Protein AF-A0A3C0Q7B7-F1 (afdb_monomer)

Mean predicted aligned error: 15.55 Å

Solvent-accessible surface area (backbone atoms only — not comparable to full-atom values): 8380 Å² total; per-residue (Å²): 134,90,82,82,90,81,90,83,85,90,80,89,80,88,81,90,78,89,79,86,76,79,77,78,70,76,78,72,76,78,73,75,72,76,85,68,76,67,56,77,43,79,46,79,49,77,45,80,48,77,42,74,63,77,60,89,85,53,87,42,72,66,55,45,52,52,52,50,52,51,51,53,53,54,53,60,62,53,47,43,60,54,42,40,74,72,55,22,70,40,66,41,84,75,47,75,49,77,49,77,46,76,53,82,69,62,96,88,46,88,42,35,39,37,37,42,31,44,38,32,29,46,25,24,55,50,87,81,125

Foldseek 3Di:
DDDDDDDDDDDDDDDDDDDDPPPPDPPPPPPPPPPDPQDWDKDKDKDKDKDWPDDPPDPDPVVVVVVLVVVLVVVLVVVQVVCVVPWFVGKDWDDKDKDWDWDDDDPPDTIIIIIMMMIMMITG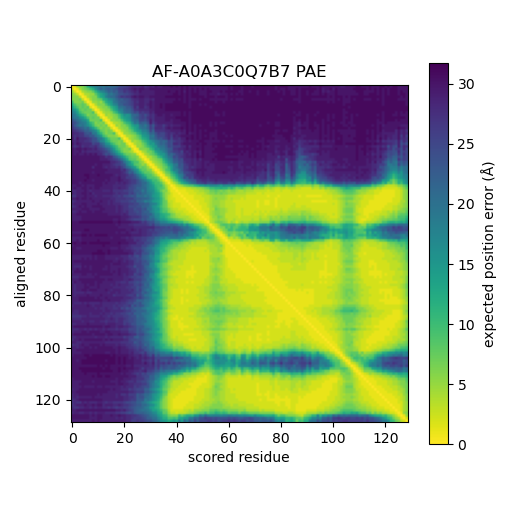TDPPD

Structure (mmCIF, N/CA/C/O backbone):
data_AF-A0A3C0Q7B7-F1
#
_entry.id   AF-A0A3C0Q7B7-F1
#
loop_
_atom_site.group_PDB
_atom_site.id
_atom_site.type_symbol
_atom_site.label_atom_id
_atom_site.label_alt_id
_atom_site.label_comp_id
_atom_site.label_asym_id
_atom_site.label_entity_id
_atom_site.label_seq_id
_atom_site.pdbx_PDB_ins_code
_atom_site.Cartn_x
_atom_site.Cartn_y
_atom_site.Cartn_z
_atom_site.occupancy
_atom_site.B_iso_or_equiv
_atom_site.auth_seq_id
_atom_site.auth_comp_id
_atom_site.auth_asym_id
_atom_site.auth_atom_id
_atom_site.pdbx_PDB_model_num
ATOM 1 N N . MET A 1 1 ? 31.110 43.347 62.298 1.00 42.03 1 MET A N 1
ATOM 2 C CA . MET A 1 1 ? 31.853 42.912 63.505 1.00 42.03 1 MET A CA 1
ATOM 3 C C . MET A 1 1 ? 30.846 42.572 64.595 1.00 42.03 1 MET A C 1
ATOM 5 O O . MET A 1 1 ? 29.918 43.351 64.747 1.00 42.03 1 MET A O 1
ATOM 9 N N . TYR A 1 2 ? 31.079 41.478 65.340 1.00 38.91 2 TYR A N 1
ATOM 10 C CA . TYR A 1 2 ? 30.328 41.009 66.527 1.00 38.91 2 TYR A CA 1
ATOM 11 C C . TYR A 1 2 ? 28.908 40.454 66.241 1.00 38.91 2 TYR A C 1
ATOM 13 O O . TYR A 1 2 ? 28.188 41.011 65.434 1.00 38.91 2 TYR A O 1
ATOM 21 N N . ARG A 1 3 ? 28.421 39.347 66.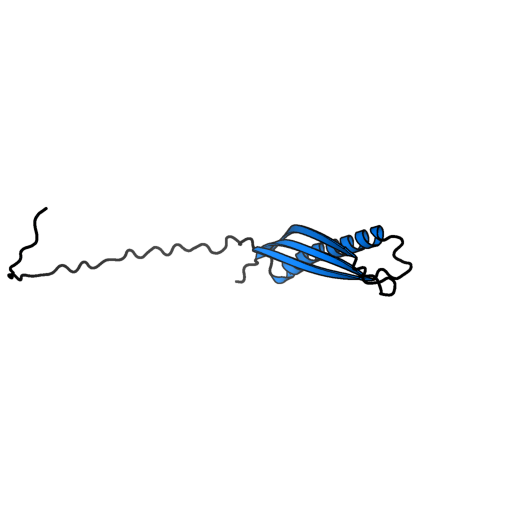823 1.00 41.44 3 ARG A N 1
ATOM 22 C CA . ARG A 1 3 ? 28.853 38.553 67.986 1.00 41.44 3 ARG A CA 1
ATOM 23 C C . ARG A 1 3 ? 28.360 37.105 67.876 1.00 41.44 3 ARG A C 1
ATOM 25 O O . ARG A 1 3 ? 27.294 36.836 67.338 1.00 41.44 3 ARG A O 1
ATOM 32 N N . LYS A 1 4 ? 29.177 36.206 68.425 1.00 37.59 4 LYS A N 1
ATOM 33 C CA . LYS A 1 4 ? 28.918 34.783 68.656 1.00 37.59 4 LYS A CA 1
ATOM 34 C C . LYS A 1 4 ? 27.917 34.569 69.804 1.00 37.59 4 LYS A C 1
ATOM 36 O O . LYS A 1 4 ? 27.960 35.321 70.769 1.00 37.59 4 LYS A O 1
ATOM 41 N N . ALA A 1 5 ? 27.121 33.508 69.639 1.00 50.75 5 ALA A N 1
ATOM 42 C CA . ALA A 1 5 ? 26.770 32.417 70.566 1.00 50.75 5 ALA A CA 1
ATOM 43 C C . ALA A 1 5 ? 26.573 32.675 72.069 1.00 50.75 5 ALA A C 1
ATOM 45 O O . ALA A 1 5 ? 27.474 33.209 72.700 1.00 50.75 5 ALA A O 1
ATOM 46 N N . THR A 1 6 ? 25.515 32.056 72.621 1.00 47.09 6 THR A N 1
ATOM 47 C CA . THR A 1 6 ? 25.479 31.311 73.910 1.00 47.09 6 THR A CA 1
ATOM 48 C C . THR A 1 6 ? 24.088 30.636 74.055 1.00 47.09 6 THR A C 1
ATOM 50 O O . THR A 1 6 ? 23.085 31.285 73.788 1.00 47.09 6 THR A O 1
ATOM 53 N N . THR A 1 7 ? 23.961 29.294 74.135 1.00 47.81 7 THR A N 1
ATOM 54 C CA . THR A 1 7 ? 23.848 28.428 75.355 1.00 47.81 7 THR A CA 1
ATOM 55 C C . THR A 1 7 ? 22.743 28.873 76.328 1.00 47.81 7 THR A C 1
ATOM 57 O O . THR A 1 7 ? 22.664 30.057 76.606 1.00 47.81 7 THR A O 1
ATOM 60 N N . ALA A 1 8 ? 21.932 28.060 77.011 1.00 44.56 8 ALA A N 1
ATOM 61 C CA . ALA A 1 8 ? 21.743 26.620 77.221 1.00 44.56 8 ALA A CA 1
ATOM 62 C C . ALA A 1 8 ? 20.507 26.459 78.162 1.00 44.56 8 ALA A C 1
ATOM 64 O O . ALA A 1 8 ? 19.925 27.465 78.560 1.00 44.56 8 ALA A O 1
ATOM 65 N N . PHE A 1 9 ? 20.219 25.216 78.582 1.00 45.34 9 PHE A N 1
ATOM 66 C CA . PHE A 1 9 ? 19.264 24.751 79.618 1.00 45.34 9 PHE A CA 1
ATOM 67 C C . PHE A 1 9 ? 17.801 24.602 79.155 1.00 45.34 9 PHE A C 1
ATOM 69 O O . PHE A 1 9 ? 17.138 25.577 78.838 1.00 45.34 9 PHE A O 1
ATOM 76 N N . ALA A 1 10 ? 17.272 23.397 78.909 1.00 44.47 10 ALA A N 1
ATOM 77 C CA . ALA A 1 10 ? 17.055 22.230 79.786 1.00 44.47 10 ALA A CA 1
ATOM 78 C C . ALA A 1 10 ? 16.030 22.490 80.902 1.00 44.47 10 ALA A C 1
ATOM 80 O O . ALA A 1 10 ? 16.368 23.130 81.886 1.00 44.47 10 ALA A O 1
ATOM 81 N N . MET A 1 11 ? 14.817 21.938 80.767 1.00 46.66 11 MET A N 1
ATOM 82 C CA . MET A 1 11 ? 14.221 20.962 81.700 1.00 46.66 11 MET A CA 1
ATOM 83 C C . MET A 1 11 ? 12.710 20.785 81.456 1.00 46.66 11 MET A C 1
ATOM 85 O O . MET A 1 11 ? 11.936 21.727 81.541 1.00 46.66 11 MET A O 1
ATOM 89 N N . THR A 1 12 ? 12.349 19.531 81.173 1.00 46.72 12 THR A N 1
ATOM 90 C CA . THR A 1 12 ? 11.248 18.749 81.768 1.00 46.72 12 THR A CA 1
ATOM 91 C C . THR A 1 12 ? 9.869 19.387 81.976 1.00 46.72 12 THR A C 1
ATOM 93 O O . THR A 1 12 ? 9.689 20.197 82.875 1.00 46.72 12 THR A O 1
ATOM 96 N N . ALA A 1 13 ? 8.851 18.816 81.323 1.00 49.34 13 ALA A N 1
ATOM 97 C CA . ALA A 1 13 ? 7.663 18.296 82.014 1.00 49.34 13 ALA A CA 1
ATOM 98 C C . ALA A 1 13 ? 6.874 17.344 81.096 1.00 49.34 13 ALA A C 1
ATOM 100 O O . ALA A 1 13 ? 6.542 17.683 79.963 1.00 49.34 13 ALA A O 1
ATOM 101 N N . LEU A 1 14 ? 6.602 16.142 81.612 1.00 52.28 14 LEU A N 1
ATOM 102 C CA . LEU A 1 14 ? 5.592 15.208 81.115 1.00 52.28 14 LEU A CA 1
ATOM 103 C C . LEU A 1 14 ? 4.209 15.879 81.058 1.00 52.28 14 LEU A C 1
ATOM 105 O O . LEU A 1 14 ? 3.991 16.827 81.807 1.00 52.28 14 LEU A O 1
ATOM 109 N N . ILE A 1 15 ? 3.265 15.298 80.297 1.00 57.34 15 ILE A N 1
ATOM 110 C CA . ILE A 1 15 ? 1.936 14.827 80.773 1.00 57.34 15 ILE A CA 1
ATOM 111 C C . ILE A 1 15 ? 0.989 14.582 79.569 1.00 57.34 15 ILE A C 1
ATOM 113 O O . ILE A 1 15 ? 0.725 15.499 78.805 1.00 57.34 15 ILE A O 1
ATOM 117 N N . THR A 1 16 ? 0.560 13.311 79.422 1.00 51.12 16 THR A N 1
ATOM 118 C CA . THR A 1 16 ? -0.751 12.741 78.977 1.00 51.12 16 THR A CA 1
ATOM 119 C C . THR A 1 16 ? -1.604 13.464 77.921 1.00 51.12 16 THR A C 1
ATOM 121 O O . THR A 1 16 ? -1.713 14.673 77.916 1.00 51.12 16 THR A O 1
ATOM 124 N N . ALA A 1 17 ? -2.462 12.843 77.119 1.00 47.25 17 ALA A N 1
ATOM 125 C CA . ALA A 1 17 ? -2.844 11.480 76.773 1.00 47.25 17 ALA A CA 1
ATOM 126 C C . ALA A 1 17 ? -3.902 11.641 75.660 1.00 47.25 17 ALA A C 1
ATOM 128 O O . ALA A 1 17 ? -4.563 12.671 75.590 1.00 47.25 17 ALA A O 1
ATOM 129 N N . ALA A 1 18 ? -4.079 10.583 74.869 1.00 50.88 18 ALA A N 1
ATOM 130 C CA . ALA A 1 18 ? -5.317 10.201 74.189 1.00 50.88 18 ALA A CA 1
ATOM 131 C C . ALA A 1 18 ? -6.044 11.248 73.321 1.00 50.88 18 ALA A C 1
ATOM 133 O O . ALA A 1 18 ? -6.729 12.125 73.822 1.00 50.88 18 ALA A O 1
ATOM 134 N N . LEU A 1 19 ? -6.055 11.000 72.010 1.00 51.19 19 LEU A N 1
ATOM 135 C CA . LEU A 1 19 ? -7.291 10.857 71.229 1.00 51.19 19 LEU A CA 1
ATOM 136 C C . LEU A 1 19 ? -6.918 10.188 69.905 1.00 51.19 19 LEU A C 1
ATOM 138 O O . LEU A 1 19 ? -6.388 10.807 68.985 1.00 51.19 19 LEU A O 1
ATOM 142 N N . GLY A 1 20 ? -7.146 8.876 69.851 1.00 47.97 20 GLY A N 1
ATOM 143 C CA . GLY A 1 20 ? -7.080 8.110 68.617 1.00 47.97 20 GLY A CA 1
ATOM 144 C C . GLY A 1 20 ? -8.142 8.622 67.654 1.00 47.97 20 GLY A C 1
ATOM 145 O O . GLY A 1 20 ? -9.322 8.315 67.802 1.00 47.97 20 GLY A O 1
ATOM 146 N N . LEU A 1 21 ? -7.715 9.406 66.669 1.00 53.72 21 LEU A N 1
ATOM 147 C CA . LEU A 1 21 ? -8.496 9.689 65.475 1.00 53.72 21 LEU A CA 1
ATOM 148 C C . LEU A 1 21 ? -8.505 8.412 64.638 1.00 53.72 21 LEU A C 1
ATOM 150 O O . LEU A 1 21 ? -7.560 8.113 63.911 1.00 53.72 21 LEU A O 1
ATOM 154 N N . THR A 1 22 ? -9.571 7.630 64.775 1.00 54.72 22 THR A N 1
ATOM 155 C CA . THR A 1 22 ? -9.926 6.612 63.793 1.00 54.72 22 THR A CA 1
ATOM 156 C C . THR A 1 22 ? -10.265 7.344 62.498 1.00 54.72 22 THR A C 1
ATOM 158 O O . THR A 1 22 ? -11.350 7.891 62.316 1.00 54.72 22 THR A O 1
ATOM 161 N N . SER A 1 23 ? -9.287 7.418 61.600 1.00 54.97 23 SER A N 1
ATOM 162 C CA . SER A 1 23 ? -9.481 7.879 60.234 1.00 54.97 23 SER A CA 1
ATOM 163 C C . SER A 1 23 ? -10.396 6.885 59.520 1.00 54.97 23 SER A C 1
ATOM 165 O O . SER A 1 23 ? -9.958 5.892 58.939 1.00 54.97 23 SER A O 1
ATOM 167 N N . VAL A 1 24 ? -11.703 7.148 59.571 1.00 60.12 24 VAL A N 1
ATOM 168 C CA . VAL A 1 24 ? -12.657 6.598 58.609 1.00 60.12 24 VAL A CA 1
ATOM 169 C C . VAL A 1 24 ? -12.215 7.122 57.250 1.00 60.12 24 VAL A C 1
ATOM 171 O O . VAL A 1 24 ? -12.514 8.248 56.861 1.00 60.12 24 VAL A O 1
ATOM 174 N N . SER A 1 25 ? -11.420 6.313 56.554 1.00 60.38 25 SER A N 1
ATOM 175 C CA . SER A 1 25 ? -11.149 6.531 55.144 1.00 60.38 25 SER A CA 1
ATOM 176 C C . SER A 1 25 ? -12.503 6.462 54.441 1.00 60.38 25 SER A C 1
ATOM 178 O O . SER A 1 25 ? -13.176 5.431 54.565 1.00 60.38 25 SER A O 1
ATOM 180 N N . PRO A 1 26 ? -12.952 7.516 53.738 1.00 56.41 26 PRO A N 1
ATOM 181 C CA . PRO A 1 26 ? -14.078 7.356 52.841 1.00 56.41 26 PRO A CA 1
ATOM 182 C C . PRO A 1 26 ? -13.688 6.229 51.890 1.00 56.41 26 PRO A C 1
ATOM 184 O O . PRO A 1 26 ? -12.618 6.266 51.278 1.00 56.41 26 PRO A O 1
ATOM 187 N N . ARG A 1 27 ? -14.516 5.181 51.837 1.00 55.44 27 ARG A N 1
ATOM 188 C CA . ARG A 1 27 ? -14.437 4.179 50.779 1.00 55.44 27 ARG A CA 1
ATOM 189 C C . ARG A 1 27 ? -14.543 4.968 49.488 1.00 55.44 27 ARG A C 1
ATOM 191 O O . ARG A 1 27 ? -15.627 5.434 49.151 1.00 55.44 27 ARG A O 1
ATOM 198 N N . GLY A 1 28 ? -13.396 5.193 48.850 1.00 52.66 28 GLY A N 1
ATOM 199 C CA . GLY A 1 28 ? -13.330 5.758 47.522 1.00 52.66 28 GLY A CA 1
ATOM 200 C C . GLY A 1 28 ? -14.259 4.917 46.678 1.00 52.66 28 GLY A C 1
ATOM 201 O O . GLY A 1 28 ? -14.039 3.716 46.521 1.00 52.66 28 GLY A O 1
ATOM 202 N N . GLU A 1 29 ? -15.349 5.540 46.250 1.00 53.12 29 GLU A N 1
ATOM 203 C CA . GLU A 1 29 ? -16.236 5.016 45.236 1.00 53.12 29 GLU A CA 1
ATOM 204 C C . GLU A 1 29 ? -15.318 4.555 44.113 1.00 53.12 29 GLU A C 1
ATOM 206 O O . GLU A 1 29 ? -14.588 5.363 43.525 1.00 53.12 29 GLU A O 1
ATOM 211 N N . ALA A 1 30 ? -15.243 3.240 43.914 1.00 54.31 30 ALA A N 1
ATOM 212 C CA . ALA A 1 30 ? -14.557 2.674 42.780 1.00 54.31 30 ALA A CA 1
ATOM 213 C C . ALA A 1 30 ? -15.313 3.210 41.570 1.00 54.31 30 ALA A C 1
ATOM 215 O O . ALA A 1 30 ? -16.328 2.651 41.161 1.00 54.31 30 ALA A O 1
ATOM 216 N N . ARG A 1 31 ? -14.862 4.358 41.050 1.00 55.44 31 ARG A N 1
ATOM 217 C CA . ARG A 1 31 ? -15.224 4.824 39.726 1.00 55.44 31 ARG A CA 1
ATOM 218 C C . ARG A 1 31 ? -14.870 3.654 38.837 1.00 55.44 31 ARG A C 1
ATOM 220 O O . ARG A 1 31 ? -13.692 3.387 38.610 1.00 55.44 31 ARG A O 1
ATOM 227 N N . SER A 1 32 ? -15.900 2.923 38.428 1.00 49.41 32 SER A N 1
ATOM 228 C CA . SER A 1 32 ? -15.828 2.023 37.301 1.00 49.41 32 SER A CA 1
ATOM 229 C C . SER A 1 32 ? -15.300 2.891 36.169 1.00 49.41 32 SER A C 1
ATOM 231 O O . SER A 1 32 ? -16.010 3.732 35.618 1.00 49.41 32 SER A O 1
ATOM 233 N N . LEU A 1 33 ? -13.991 2.801 35.934 1.00 51.78 33 LEU A N 1
ATOM 234 C CA . LEU A 1 33 ? -13.402 3.217 34.684 1.00 51.78 33 LEU A CA 1
ATOM 235 C C . LEU A 1 33 ? -14.144 2.358 33.679 1.00 51.78 33 LEU A C 1
ATOM 237 O O . LEU A 1 33 ? -13.937 1.147 33.633 1.00 51.78 33 LEU A O 1
ATOM 241 N N . ALA A 1 34 ? -15.088 2.969 32.974 1.00 47.41 34 ALA A N 1
ATOM 242 C CA . ALA A 1 34 ? -15.681 2.381 31.799 1.00 47.41 34 ALA A CA 1
ATOM 243 C C . ALA A 1 34 ? -14.527 2.122 30.820 1.00 47.41 34 ALA A C 1
ATOM 245 O O . ALA A 1 34 ? -14.142 2.982 30.029 1.00 47.41 34 ALA A O 1
ATOM 246 N N . THR A 1 35 ? -13.907 0.952 30.947 1.00 57.09 35 THR A N 1
ATOM 247 C CA . THR A 1 35 ? -13.074 0.357 29.916 1.00 57.09 35 THR A CA 1
ATOM 248 C C . THR A 1 35 ? -14.001 0.121 28.741 1.00 57.09 35 THR A C 1
ATOM 250 O O . THR A 1 35 ? -14.869 -0.742 28.782 1.00 57.09 35 THR A O 1
ATOM 253 N N . SER A 1 36 ? -13.934 1.041 27.787 1.00 54.34 36 SER A N 1
ATOM 254 C CA . SER A 1 36 ? -13.624 0.751 26.385 1.00 54.34 36 SER A CA 1
ATOM 255 C C . SER A 1 36 ? -14.022 1.953 25.532 1.00 54.34 36 SER A C 1
ATOM 257 O O . SER A 1 36 ? -14.840 1.875 24.620 1.00 54.34 36 SER A O 1
ATOM 259 N N . ALA A 1 37 ? -13.395 3.107 25.786 1.00 56.94 37 ALA A N 1
ATOM 260 C CA . ALA A 1 37 ? -13.133 4.016 24.679 1.00 56.94 37 ALA A CA 1
ATOM 261 C C . ALA A 1 37 ? -12.070 3.315 23.829 1.00 56.94 37 ALA A C 1
ATOM 263 O O . ALA A 1 37 ? -10.892 3.353 24.175 1.00 56.94 37 ALA A O 1
ATOM 264 N N . SER A 1 38 ? -12.511 2.581 22.804 1.00 68.44 38 SER A N 1
ATOM 265 C CA . SER A 1 38 ? -11.650 1.838 21.883 1.00 68.44 38 SER A CA 1
ATOM 266 C C . SER A 1 38 ? -10.481 2.726 21.445 1.00 68.44 38 SER A C 1
ATOM 268 O O . SER A 1 38 ? -10.655 3.695 20.701 1.00 68.44 38 SER A O 1
ATOM 270 N N . ALA A 1 39 ? -9.302 2.474 22.016 1.00 82.56 39 ALA A N 1
ATOM 271 C CA . ALA A 1 39 ? -8.161 3.358 21.859 1.00 82.56 39 ALA A CA 1
ATOM 272 C C . ALA A 1 39 ? -7.647 3.266 20.420 1.00 82.56 39 ALA A C 1
ATOM 274 O O . ALA A 1 39 ? -7.458 2.170 19.885 1.00 82.56 39 ALA A O 1
ATOM 275 N N . ILE A 1 40 ? -7.412 4.422 19.793 1.00 90.81 40 ILE A N 1
ATOM 276 C CA . ILE A 1 40 ? -6.791 4.470 18.470 1.00 90.81 40 ILE A CA 1
ATOM 277 C C . ILE A 1 40 ? -5.305 4.142 18.628 1.00 90.81 40 ILE A C 1
ATOM 279 O O . ILE A 1 40 ? -4.569 4.865 19.301 1.00 90.81 40 ILE A O 1
ATOM 283 N N . VAL A 1 41 ? -4.861 3.074 17.972 1.00 94.75 41 VAL A N 1
ATOM 284 C CA . VAL A 1 41 ? -3.466 2.628 17.929 1.00 94.75 41 VAL A CA 1
ATOM 285 C C . VAL A 1 41 ? -2.871 2.977 16.570 1.00 94.75 41 VAL A C 1
ATOM 287 O O . VAL A 1 41 ? -3.486 2.740 15.532 1.00 94.75 41 VAL A O 1
ATOM 290 N N . ASN A 1 42 ? -1.660 3.535 16.571 1.00 96.25 42 ASN A N 1
ATOM 291 C CA . ASN A 1 42 ? -0.918 3.803 15.342 1.00 96.25 42 ASN A CA 1
ATOM 292 C C . ASN A 1 42 ? 0.048 2.649 15.053 1.00 96.25 42 ASN A C 1
ATOM 294 O O . ASN A 1 42 ? 0.932 2.363 15.857 1.00 96.25 42 ASN A O 1
ATOM 298 N N . VAL A 1 43 ? -0.106 2.018 13.893 1.00 96.88 43 VAL A N 1
ATOM 299 C CA . VAL A 1 43 ? 0.733 0.917 13.410 1.00 96.88 43 VAL A CA 1
ATOM 300 C C . VAL A 1 43 ? 1.621 1.433 12.285 1.00 96.88 43 VAL A C 1
ATOM 302 O O . VAL A 1 43 ? 1.135 2.101 11.376 1.00 96.88 43 VAL A O 1
ATOM 305 N N . ASN A 1 44 ? 2.917 1.124 12.330 1.00 97.12 44 ASN A N 1
ATOM 306 C CA . ASN A 1 44 ? 3.866 1.494 11.283 1.00 97.12 44 ASN A CA 1
ATOM 307 C C . ASN A 1 44 ? 4.386 0.238 10.575 1.00 97.12 44 ASN A C 1
ATOM 309 O O . ASN A 1 44 ? 4.950 -0.639 11.225 1.00 97.12 44 ASN A O 1
ATOM 313 N N . VAL A 1 45 ? 4.222 0.180 9.255 1.00 97.31 45 VAL A N 1
ATOM 314 C CA . VAL A 1 45 ? 4.662 -0.932 8.406 1.00 97.31 45 VAL A CA 1
ATOM 315 C C . VAL A 1 45 ? 5.719 -0.425 7.433 1.00 97.31 45 VAL A C 1
ATOM 317 O O . VAL A 1 45 ? 5.489 0.533 6.689 1.00 97.31 45 VAL A O 1
ATOM 320 N N . SER A 1 46 ? 6.878 -1.076 7.447 1.00 97.00 46 SER A N 1
ATOM 321 C CA . SER A 1 46 ? 7.997 -0.770 6.560 1.00 97.00 46 SER A CA 1
ATOM 322 C C . SER A 1 46 ? 8.103 -1.830 5.471 1.00 97.00 46 SER A C 1
ATOM 324 O O . SER A 1 46 ? 8.121 -3.023 5.762 1.00 97.00 46 SER A O 1
ATOM 326 N N . PHE A 1 47 ? 8.223 -1.387 4.226 1.00 95.81 47 PHE A N 1
ATOM 327 C CA . PHE A 1 47 ? 8.435 -2.228 3.054 1.00 95.81 47 PHE A CA 1
ATOM 328 C C . PHE A 1 47 ? 9.834 -1.961 2.504 1.00 95.81 47 PHE A C 1
ATOM 330 O O . PHE A 1 47 ? 10.178 -0.806 2.250 1.00 95.81 47 PHE A O 1
ATOM 337 N N . ASP A 1 48 ? 10.615 -3.014 2.287 1.00 95.06 48 ASP A N 1
ATOM 338 C CA . ASP A 1 48 ? 11.909 -2.950 1.608 1.00 95.06 48 ASP A CA 1
ATOM 339 C C . ASP A 1 48 ? 11.904 -3.983 0.481 1.00 95.06 48 ASP A C 1
ATOM 341 O O . ASP A 1 48 ? 11.661 -5.168 0.714 1.00 95.06 48 ASP A O 1
ATOM 345 N N . MET A 1 49 ? 12.071 -3.521 -0.757 1.00 91.88 49 MET A N 1
ATOM 346 C CA . MET A 1 49 ? 12.060 -4.376 -1.943 1.00 91.88 49 MET A CA 1
ATOM 347 C C . MET A 1 49 ? 13.208 -4.008 -2.875 1.00 91.88 49 MET A C 1
ATOM 349 O O . MET A 1 49 ? 13.608 -2.848 -2.977 1.00 91.88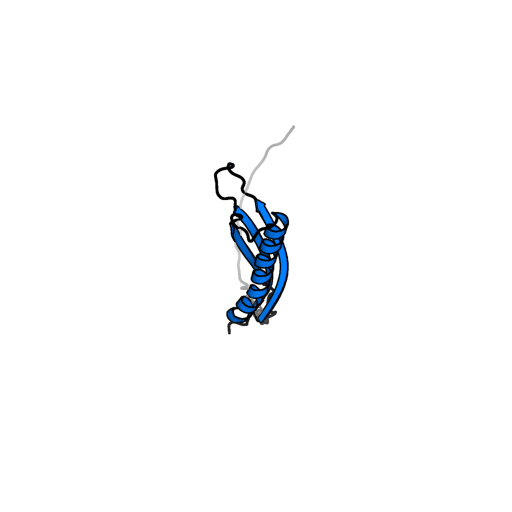 49 MET A O 1
ATOM 353 N N . GLN A 1 50 ? 13.700 -5.000 -3.610 1.00 90.81 50 GLN A N 1
ATOM 354 C CA . GLN A 1 50 ? 14.720 -4.816 -4.635 1.00 90.81 50 GLN A CA 1
ATOM 355 C C . GLN A 1 50 ? 14.168 -5.295 -5.965 1.00 90.81 50 GLN A C 1
ATOM 357 O O . GLN A 1 50 ? 13.738 -6.440 -6.091 1.00 90.81 50 GLN A O 1
ATOM 362 N N . MET A 1 51 ? 14.172 -4.407 -6.952 1.00 86.88 51 MET A N 1
ATOM 363 C CA . MET A 1 51 ? 13.740 -4.728 -8.302 1.00 86.88 51 MET A CA 1
ATOM 364 C C . MET A 1 51 ? 14.963 -4.762 -9.223 1.00 86.88 51 MET A C 1
ATOM 366 O O . MET A 1 51 ? 15.661 -3.745 -9.324 1.00 86.88 51 MET A O 1
ATOM 370 N N . PRO A 1 52 ? 15.254 -5.896 -9.881 1.00 84.81 52 PRO A N 1
ATOM 371 C CA . PRO A 1 52 ? 16.308 -5.941 -10.883 1.00 84.81 52 PRO A CA 1
ATOM 372 C C . PRO A 1 52 ? 15.928 -5.042 -12.065 1.00 84.81 52 PRO A C 1
ATOM 374 O O . PRO A 1 52 ? 14.772 -5.002 -12.479 1.00 84.81 52 PRO A O 1
ATOM 377 N N . LEU A 1 53 ? 16.903 -4.309 -12.600 1.00 81.94 53 LEU A N 1
ATOM 378 C CA . LEU A 1 53 ? 16.720 -3.447 -13.775 1.00 81.94 53 LEU A CA 1
ATOM 379 C C . LEU A 1 53 ? 17.233 -4.084 -15.072 1.00 81.94 53 LEU A C 1
ATOM 381 O O . LEU A 1 53 ? 17.214 -3.442 -16.116 1.00 81.94 53 LEU A O 1
ATOM 385 N N . ALA A 1 54 ? 17.709 -5.328 -15.006 1.00 69.62 54 ALA A N 1
ATOM 386 C CA . ALA A 1 54 ? 18.161 -6.078 -16.168 1.00 69.62 54 ALA A CA 1
ATOM 387 C C . ALA A 1 54 ? 16.970 -6.767 -16.856 1.00 69.62 54 ALA A C 1
ATOM 389 O O . ALA A 1 54 ? 16.226 -7.493 -16.198 1.00 69.62 54 ALA A O 1
ATOM 390 N N . GLY A 1 55 ? 16.819 -6.553 -18.166 1.00 63.66 55 GLY A N 1
ATOM 391 C CA . GLY A 1 55 ? 15.818 -7.210 -19.013 1.00 63.66 55 GLY A CA 1
ATOM 392 C C . GLY A 1 55 ? 15.026 -6.246 -19.904 1.00 63.66 55 GLY A C 1
ATOM 393 O O . GLY A 1 55 ? 15.008 -5.036 -19.683 1.00 63.66 55 GLY A O 1
ATOM 394 N N . ASP A 1 56 ? 14.344 -6.805 -20.902 1.00 62.06 56 ASP A N 1
ATOM 395 C CA . ASP A 1 56 ? 13.651 -6.069 -21.976 1.00 62.06 56 ASP A CA 1
ATOM 396 C C . ASP A 1 56 ? 12.345 -5.389 -21.508 1.00 62.06 56 ASP A C 1
ATOM 398 O O . ASP A 1 56 ? 11.737 -4.592 -22.227 1.00 62.06 56 ASP A O 1
ATOM 402 N N . GLU A 1 57 ? 11.892 -5.710 -20.293 1.00 61.81 57 GLU A N 1
ATOM 403 C CA . GLU A 1 57 ? 10.635 -5.232 -19.707 1.00 61.81 57 GLU A CA 1
ATOM 404 C C . GLU A 1 57 ? 10.714 -3.775 -19.226 1.00 61.81 57 GLU A C 1
ATOM 406 O O . GLU A 1 57 ? 9.704 -3.064 -19.186 1.00 61.81 57 GLU A O 1
ATOM 411 N N . VAL A 1 58 ? 11.916 -3.300 -18.883 1.00 65.12 58 VAL A N 1
ATOM 412 C CA . VAL A 1 58 ? 12.145 -1.936 -18.400 1.00 65.12 58 VAL A CA 1
ATOM 413 C C . VAL A 1 58 ? 12.632 -1.068 -19.555 1.00 65.12 58 VAL A C 1
ATOM 415 O O . VAL A 1 58 ? 13.821 -0.985 -19.845 1.00 65.12 58 VAL A O 1
ATOM 418 N N . LYS A 1 59 ? 11.696 -0.368 -20.202 1.00 70.12 59 LYS A N 1
ATOM 419 C CA . LYS A 1 59 ? 12.012 0.553 -21.308 1.00 70.12 59 LYS A CA 1
ATOM 420 C C . LYS A 1 59 ? 12.796 1.780 -20.841 1.00 70.12 59 LYS A C 1
ATOM 422 O O . LYS A 1 59 ? 13.647 2.281 -21.570 1.00 70.12 59 LYS A O 1
ATOM 427 N N . THR A 1 60 ? 12.505 2.270 -19.633 1.00 82.25 60 THR A N 1
ATOM 428 C CA . THR A 1 60 ? 13.194 3.410 -19.016 1.00 82.25 60 THR A CA 1
ATOM 429 C C . THR A 1 60 ? 13.298 3.257 -17.496 1.00 82.25 60 THR A C 1
ATOM 431 O O . THR A 1 60 ? 12.453 2.629 -16.854 1.00 82.25 60 THR A O 1
ATOM 434 N N . LEU A 1 61 ? 14.294 3.906 -16.879 1.00 84.50 61 LEU A N 1
ATOM 435 C CA . LEU A 1 61 ? 14.422 3.970 -15.414 1.00 84.50 61 LEU A CA 1
ATOM 436 C C . LEU A 1 61 ? 13.178 4.586 -14.743 1.00 84.50 61 LEU A C 1
ATOM 438 O O . LEU A 1 61 ? 12.796 4.177 -13.647 1.00 84.50 61 LEU A O 1
ATOM 442 N N . SER A 1 62 ? 12.528 5.548 -15.402 1.00 88.00 62 SER A N 1
ATOM 443 C CA . SER A 1 62 ? 11.300 6.184 -14.908 1.00 88.00 62 SER A CA 1
ATOM 444 C C . SER A 1 62 ? 10.129 5.197 -14.839 1.00 88.00 62 SER A C 1
ATOM 446 O O . SER A 1 62 ? 9.372 5.185 -13.858 1.00 88.00 62 SER A O 1
ATOM 448 N N . ASP A 1 63 ? 10.011 4.317 -15.837 1.00 88.56 63 ASP A N 1
ATOM 449 C CA . ASP A 1 63 ? 8.993 3.264 -15.857 1.00 88.56 63 ASP A CA 1
ATOM 450 C C . ASP A 1 63 ? 9.231 2.260 -14.732 1.00 88.56 63 ASP A C 1
ATOM 452 O O . ASP A 1 63 ? 8.299 1.928 -13.997 1.00 88.56 63 ASP A O 1
ATOM 456 N N . ALA A 1 64 ? 10.488 1.861 -14.520 1.00 88.81 64 ALA A N 1
ATOM 457 C CA . ALA A 1 64 ? 10.876 1.020 -13.393 1.00 88.81 64 ALA A CA 1
ATOM 458 C C . ALA A 1 64 ? 10.527 1.661 -12.041 1.00 88.81 64 ALA A C 1
ATOM 460 O O . ALA A 1 64 ? 9.897 1.026 -11.194 1.00 88.81 64 ALA A O 1
ATOM 461 N N . GLN A 1 65 ? 10.862 2.936 -11.832 1.00 91.31 65 GLN A N 1
ATOM 462 C CA . GLN A 1 65 ? 10.504 3.649 -10.602 1.00 91.31 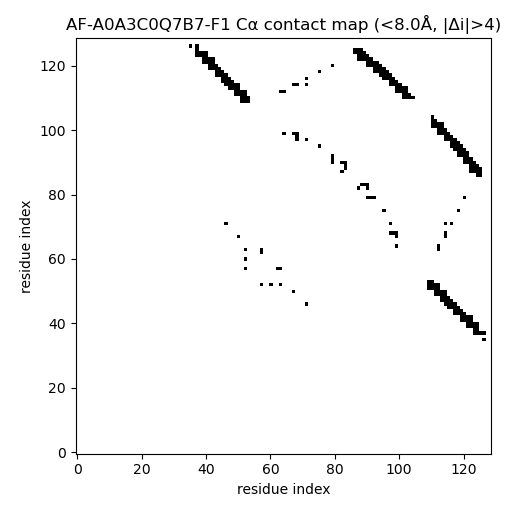65 GLN A CA 1
ATOM 463 C C . GLN A 1 65 ? 8.991 3.729 -10.402 1.00 91.31 65 GLN A C 1
ATOM 465 O O . GLN A 1 65 ? 8.492 3.540 -9.292 1.00 91.31 65 GLN A O 1
ATOM 470 N N . THR A 1 66 ? 8.246 3.992 -11.472 1.00 92.88 66 THR A N 1
ATOM 471 C CA . THR A 1 66 ? 6.785 4.064 -11.428 1.00 92.88 66 THR A CA 1
ATOM 472 C C . THR A 1 66 ? 6.164 2.705 -11.122 1.00 92.88 66 THR A C 1
ATOM 474 O O . THR A 1 66 ? 5.264 2.626 -10.284 1.00 92.88 66 THR A O 1
ATOM 477 N N . SER A 1 67 ? 6.664 1.634 -11.739 1.00 91.44 67 SER A N 1
ATOM 478 C CA . SER A 1 67 ? 6.263 0.259 -11.435 1.00 91.44 67 SER A CA 1
ATOM 479 C C . SER A 1 67 ? 6.556 -0.086 -9.972 1.00 91.44 67 SER A C 1
ATOM 481 O O . SER A 1 67 ? 5.657 -0.505 -9.243 1.00 91.44 67 SER A O 1
ATOM 483 N N . GLY A 1 68 ? 7.764 0.223 -9.496 1.00 93.12 68 GLY A N 1
ATOM 484 C CA . GLY A 1 68 ? 8.174 0.005 -8.113 1.00 93.12 68 GLY A CA 1
ATOM 485 C C . GLY A 1 68 ? 7.293 0.720 -7.088 1.00 93.12 68 GLY A C 1
ATOM 486 O O . GLY A 1 68 ? 6.841 0.103 -6.122 1.00 93.12 68 GLY A O 1
ATOM 487 N N . ARG A 1 69 ? 6.949 1.995 -7.325 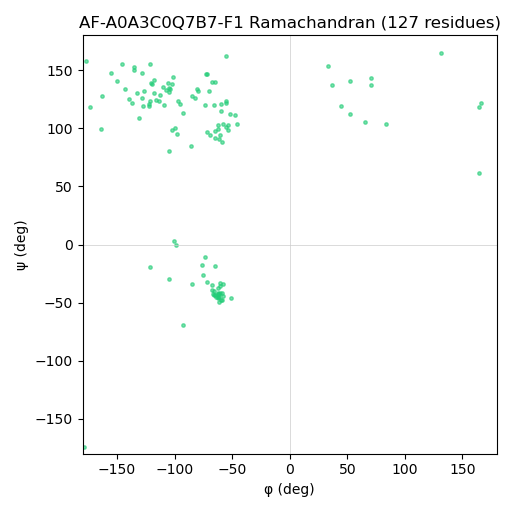1.00 94.75 69 ARG A N 1
ATOM 488 C CA . ARG A 1 69 ? 5.990 2.717 -6.468 1.00 94.75 69 ARG A CA 1
ATOM 489 C C . ARG A 1 69 ? 4.613 2.052 -6.469 1.00 94.75 69 ARG A C 1
ATOM 491 O O . ARG A 1 69 ? 4.022 1.895 -5.404 1.00 94.75 69 ARG A O 1
ATOM 498 N N . LYS A 1 70 ? 4.117 1.616 -7.635 1.00 95.56 70 LYS A N 1
ATOM 499 C CA . LYS A 1 70 ? 2.833 0.899 -7.736 1.00 95.56 70 LYS A CA 1
ATOM 500 C C . LYS A 1 70 ? 2.837 -0.403 -6.933 1.00 95.56 70 LYS A C 1
ATOM 502 O O . LYS A 1 70 ? 1.808 -0.728 -6.352 1.00 95.56 70 LYS A O 1
ATOM 507 N N . MET A 1 71 ? 3.957 -1.128 -6.870 1.00 94.44 71 MET A N 1
ATOM 508 C CA . MET A 1 71 ? 4.064 -2.325 -6.024 1.00 94.44 71 MET A CA 1
ATOM 509 C C . MET A 1 71 ? 3.872 -1.987 -4.542 1.00 94.44 71 MET A C 1
ATOM 511 O O . MET A 1 71 ? 3.014 -2.584 -3.898 1.00 94.44 71 MET A O 1
ATOM 515 N N . ILE A 1 72 ? 4.577 -0.968 -4.031 1.00 96.62 72 ILE A N 1
ATOM 516 C CA . ILE A 1 72 ? 4.416 -0.508 -2.640 1.00 96.62 72 ILE A CA 1
ATOM 517 C C . ILE A 1 72 ? 2.972 -0.073 -2.365 1.00 96.62 72 ILE A C 1
ATOM 519 O O . ILE A 1 72 ? 2.421 -0.396 -1.319 1.00 96.62 72 ILE A O 1
ATOM 523 N N . TYR A 1 73 ? 2.334 0.643 -3.297 1.00 96.94 73 TYR A N 1
ATOM 524 C CA . TYR A 1 73 ? 0.944 1.078 -3.127 1.00 96.94 73 TYR A CA 1
ATOM 525 C C . TYR A 1 73 ? -0.026 -0.095 -3.022 1.00 96.94 73 TYR A C 1
ATOM 527 O O . TYR A 1 73 ? -0.911 -0.070 -2.172 1.00 96.94 73 TYR A O 1
ATOM 535 N N . ARG A 1 74 ? 0.151 -1.134 -3.846 1.00 96.06 74 ARG A N 1
ATOM 536 C CA . ARG A 1 74 ? -0.668 -2.349 -3.751 1.00 96.06 74 ARG A CA 1
ATOM 537 C C . ARG A 1 74 ? -0.475 -3.033 -2.403 1.00 96.06 74 ARG A C 1
ATOM 539 O O . ARG A 1 74 ? -1.470 -3.337 -1.758 1.00 96.06 74 ARG A O 1
ATOM 546 N N . GLN A 1 75 ? 0.772 -3.179 -1.957 1.00 96.00 75 GLN A N 1
ATOM 547 C CA . GLN A 1 75 ? 1.071 -3.781 -0.659 1.00 96.00 75 GLN A CA 1
ATOM 548 C C . GLN A 1 75 ? 0.458 -2.978 0.499 1.00 96.00 75 GLN A C 1
ATOM 550 O O . GLN A 1 75 ? -0.197 -3.533 1.374 1.00 96.00 75 GLN A O 1
ATOM 555 N N . ALA A 1 76 ? 0.587 -1.650 0.481 1.00 96.75 76 ALA A N 1
ATOM 556 C CA . ALA A 1 76 ? 0.019 -0.798 1.523 1.00 96.75 76 ALA A CA 1
ATOM 557 C C . ALA A 1 76 ? -1.514 -0.918 1.618 1.00 96.75 76 ALA A C 1
ATOM 559 O O . ALA A 1 76 ? -2.069 -0.824 2.711 1.00 96.75 76 ALA A O 1
ATOM 560 N N . VAL A 1 77 ? -2.206 -1.138 0.493 1.00 95.88 77 VAL A N 1
ATOM 561 C CA . VAL A 1 77 ? -3.663 -1.354 0.481 1.00 95.88 77 VAL A CA 1
ATOM 562 C C . VAL A 1 77 ? -4.037 -2.720 1.066 1.00 95.88 77 VAL A C 1
ATOM 564 O O . VAL A 1 77 ? -5.086 -2.827 1.700 1.00 95.88 77 VAL A O 1
ATOM 567 N N . THR A 1 78 ? -3.194 -3.745 0.910 1.00 96.69 78 THR A N 1
ATOM 568 C CA . THR A 1 78 ? -3.466 -5.091 1.443 1.00 96.69 78 THR A CA 1
ATOM 569 C C . THR A 1 78 ? -3.250 -5.218 2.950 1.00 96.69 78 THR A C 1
ATOM 571 O O . THR A 1 78 ? -3.810 -6.128 3.554 1.00 96.69 78 THR A O 1
ATOM 574 N N . GLU A 1 79 ? -2.527 -4.292 3.587 1.00 97.38 79 GLU A N 1
ATOM 575 C CA . GLU A 1 79 ? -2.284 -4.343 5.038 1.00 97.38 79 GLU A CA 1
ATOM 576 C C . GLU A 1 79 ? -3.551 -4.121 5.874 1.00 97.38 79 GLU A C 1
ATOM 578 O O . GLU A 1 79 ? -3.747 -4.786 6.888 1.00 97.38 79 GLU A O 1
ATOM 583 N N . CYS A 1 80 ? -4.447 -3.211 5.470 1.00 96.75 80 CYS A N 1
ATOM 584 C CA . CYS A 1 80 ? -5.665 -2.978 6.251 1.00 96.75 80 CYS A CA 1
ATOM 585 C C . CYS A 1 80 ? -6.572 -4.215 6.342 1.00 96.75 80 CYS A C 1
ATOM 587 O O . CYS A 1 80 ? -7.023 -4.507 7.447 1.00 96.75 80 CYS A O 1
ATOM 589 N N . PRO A 1 81 ? -6.838 -4.961 5.253 1.00 97.94 81 PRO A N 1
ATOM 590 C CA . PRO A 1 81 ? -7.504 -6.259 5.334 1.00 97.94 81 PRO A CA 1
ATOM 591 C C . PRO A 1 81 ? -6.868 -7.215 6.352 1.00 97.94 81 PRO A C 1
ATOM 593 O O . PRO A 1 81 ? -7.587 -7.767 7.178 1.00 97.94 81 PRO A O 1
ATOM 596 N N . VAL A 1 82 ? -5.536 -7.338 6.363 1.00 97.31 82 VAL A N 1
ATOM 597 C CA . VAL A 1 82 ? -4.808 -8.198 7.314 1.00 97.31 82 VAL A CA 1
ATOM 598 C C . VAL A 1 82 ? -4.992 -7.718 8.757 1.00 97.31 82 VAL A C 1
ATOM 600 O O . VAL A 1 82 ? -5.284 -8.511 9.654 1.00 97.31 82 VAL A O 1
ATOM 603 N N . LEU A 1 83 ? -4.867 -6.410 9.001 1.00 96.56 83 LEU A N 1
ATOM 604 C CA . LEU A 1 83 ? -5.077 -5.820 10.327 1.00 96.56 83 LEU A CA 1
ATOM 605 C C . LEU A 1 83 ? -6.512 -6.031 10.810 1.00 96.56 83 LEU A C 1
ATOM 607 O O . LEU A 1 83 ? -6.719 -6.380 11.971 1.00 96.56 83 LEU A O 1
ATOM 611 N N . LEU A 1 84 ? -7.489 -5.841 9.922 1.00 96.44 84 LEU A N 1
ATOM 612 C CA . LEU A 1 84 ? -8.901 -6.053 10.217 1.00 96.44 84 LEU A CA 1
ATOM 613 C C . LEU A 1 84 ? -9.191 -7.515 10.519 1.00 96.44 84 LEU A C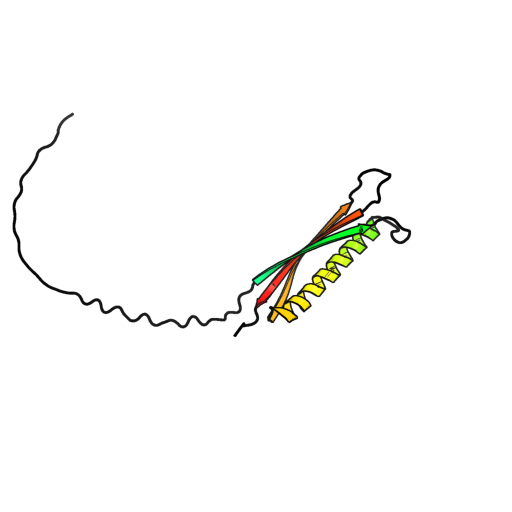 1
ATOM 615 O O . LEU A 1 84 ? -9.913 -7.778 11.465 1.00 96.44 84 LEU A O 1
ATOM 619 N N . GLU A 1 85 ? -8.649 -8.468 9.766 1.00 96.81 85 GLU A N 1
ATOM 620 C CA . GLU A 1 85 ? -8.881 -9.895 10.010 1.00 96.81 85 GLU A CA 1
ATOM 621 C C . GLU A 1 85 ? -8.364 -10.333 11.387 1.00 96.81 85 GLU A C 1
ATOM 623 O O . GLU A 1 85 ? -9.023 -11.109 12.082 1.00 96.81 85 GLU A O 1
ATOM 628 N N . THR A 1 86 ? -7.231 -9.771 11.805 1.00 94.62 86 THR A N 1
ATOM 629 C CA . THR A 1 86 ? -6.471 -10.233 12.968 1.00 94.62 86 THR A CA 1
ATOM 630 C C . THR A 1 86 ? -6.836 -9.504 14.262 1.00 94.62 86 THR A C 1
ATOM 632 O O . THR A 1 86 ? -7.425 -10.099 15.162 1.00 94.62 86 THR A O 1
ATOM 635 N N . ILE A 1 87 ? -6.495 -8.218 14.375 1.00 93.69 87 ILE A N 1
ATOM 636 C CA . ILE A 1 87 ? -6.482 -7.486 15.655 1.00 93.69 87 ILE A CA 1
ATOM 637 C C . ILE A 1 87 ? -7.400 -6.259 15.680 1.00 93.69 87 ILE A C 1
ATOM 639 O O . ILE A 1 87 ? -7.737 -5.760 16.756 1.00 93.69 87 ILE A O 1
ATOM 643 N N . ALA A 1 88 ? -7.796 -5.747 14.514 1.00 95.38 88 ALA A N 1
ATOM 644 C CA . ALA A 1 88 ? -8.431 -4.444 14.387 1.00 95.38 88 ALA A CA 1
ATOM 645 C C . ALA A 1 88 ? -9.940 -4.536 14.115 1.00 95.38 88 ALA A C 1
ATOM 647 O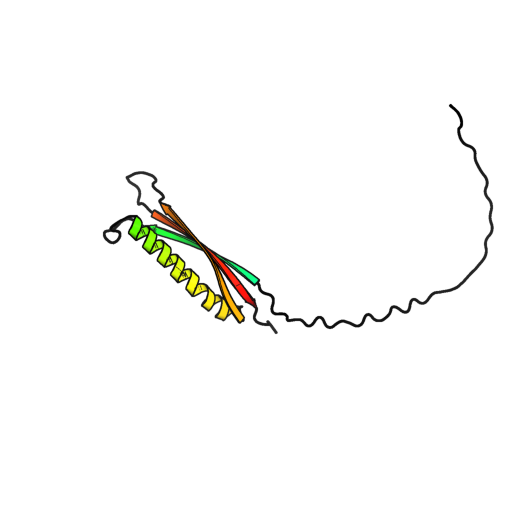 O . ALA A 1 88 ? -10.423 -5.350 13.330 1.00 95.38 88 ALA A O 1
ATOM 648 N N . ALA A 1 89 ? -10.709 -3.661 14.759 1.00 95.38 89 ALA A N 1
ATOM 649 C CA . ALA A 1 89 ? -12.112 -3.413 14.443 1.00 95.38 89 ALA A CA 1
ATOM 650 C C . ALA A 1 89 ? -12.251 -2.392 13.300 1.00 95.38 89 ALA A C 1
ATOM 652 O O . ALA A 1 89 ? -13.152 -2.502 12.474 1.00 95.38 89 ALA A O 1
ATOM 653 N N . THR A 1 90 ? -11.338 -1.417 13.225 1.00 96.12 90 THR A N 1
ATOM 654 C CA . THR A 1 90 ? -11.241 -0.457 12.116 1.00 96.12 90 THR A CA 1
ATOM 655 C C . THR A 1 90 ? -9.790 -0.289 11.680 1.00 96.12 90 THR A C 1
ATOM 657 O O . THR A 1 90 ? -8.879 -0.451 12.488 1.00 96.12 90 THR A O 1
ATOM 660 N N . CYS A 1 91 ? -9.566 0.056 10.412 1.00 96.75 91 CYS A N 1
ATOM 661 C CA . CYS A 1 91 ? -8.241 0.371 9.886 1.00 96.75 91 CYS A CA 1
ATOM 662 C C . CYS A 1 91 ? -8.320 1.506 8.871 1.00 96.75 91 CYS A C 1
ATOM 664 O O . CYS A 1 91 ? -9.166 1.494 7.975 1.00 96.75 91 CYS A O 1
ATOM 666 N N . ARG A 1 92 ? -7.414 2.479 8.992 1.00 97.25 92 ARG A N 1
ATOM 667 C CA . ARG A 1 92 ? -7.255 3.570 8.030 1.00 97.25 92 ARG A CA 1
ATOM 668 C C . ARG A 1 92 ? -5.782 3.876 7.809 1.00 97.25 92 ARG A C 1
ATOM 670 O O . ARG A 1 92 ? -5.078 4.218 8.756 1.00 97.25 92 ARG A O 1
ATOM 677 N N . LEU A 1 93 ? -5.344 3.855 6.553 1.00 97.38 93 LEU A N 1
ATOM 678 C CA . LEU A 1 93 ? -4.043 4.393 6.153 1.00 97.38 93 LEU A CA 1
ATOM 679 C C . LEU A 1 93 ? -4.032 5.917 6.365 1.00 97.38 93 LEU A C 1
ATOM 681 O O . LEU A 1 93 ? -4.854 6.631 5.791 1.00 97.38 93 LEU A O 1
ATOM 685 N N . THR A 1 94 ? -3.121 6.422 7.195 1.00 97.44 94 THR A N 1
ATOM 686 C CA . THR A 1 94 ? -3.004 7.854 7.528 1.00 97.44 94 THR A CA 1
ATOM 687 C C . THR A 1 94 ? -1.824 8.523 6.843 1.00 97.44 94 THR A C 1
ATOM 689 O O . THR A 1 94 ? -1.876 9.716 6.542 1.00 97.44 94 THR A O 1
ATOM 692 N N . ARG A 1 95 ? -0.754 7.771 6.579 1.00 97.31 95 ARG A N 1
ATOM 693 C CA . ARG A 1 95 ? 0.432 8.274 5.886 1.00 97.31 95 ARG A CA 1
ATOM 694 C C . ARG A 1 95 ? 1.095 7.156 5.104 1.00 97.31 95 ARG A C 1
ATOM 696 O O . ARG A 1 95 ? 1.230 6.048 5.604 1.00 97.31 95 ARG A O 1
ATOM 703 N N . LEU A 1 96 ? 1.573 7.477 3.908 1.00 97.38 96 LEU A N 1
ATOM 704 C CA . LEU A 1 96 ? 2.429 6.598 3.125 1.00 97.38 96 LEU A CA 1
ATOM 705 C C . LEU A 1 96 ? 3.565 7.416 2.521 1.00 9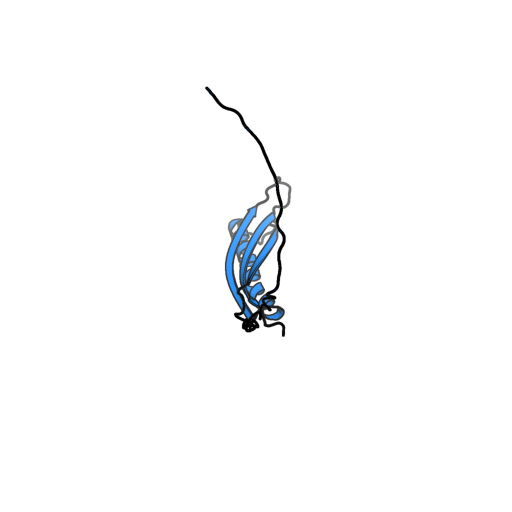7.38 96 LEU A C 1
ATOM 707 O O . LEU A 1 96 ? 3.326 8.376 1.790 1.00 97.38 96 LEU A O 1
ATOM 711 N N . ASN A 1 97 ? 4.798 7.041 2.835 1.00 97.25 97 ASN A N 1
ATOM 712 C CA . ASN A 1 97 ? 5.986 7.571 2.181 1.00 97.25 97 ASN A CA 1
ATOM 713 C C . ASN A 1 97 ? 6.613 6.469 1.331 1.00 97.25 97 ASN A C 1
ATOM 715 O O . ASN A 1 97 ? 6.720 5.336 1.792 1.00 97.25 97 ASN A O 1
ATOM 719 N N . VAL A 1 98 ? 7.013 6.796 0.104 1.00 96.88 98 VAL A N 1
ATOM 720 C CA . VAL A 1 98 ? 7.703 5.860 -0.785 1.00 96.88 98 VAL A CA 1
ATOM 721 C C . VAL A 1 98 ? 8.909 6.557 -1.379 1.00 96.88 98 VAL A C 1
ATOM 723 O O . VAL A 1 98 ? 8.795 7.653 -1.925 1.00 96.88 98 VAL A O 1
ATOM 726 N N . SER A 1 99 ? 10.057 5.900 -1.297 1.00 94.88 99 SER A N 1
ATOM 727 C CA . SER A 1 99 ? 11.307 6.360 -1.878 1.00 94.88 99 SER A CA 1
ATOM 728 C C . SER A 1 99 ? 11.922 5.257 -2.726 1.00 94.88 99 SER A C 1
ATOM 730 O O . SER A 1 99 ? 11.755 4.069 -2.455 1.00 94.88 99 SER A O 1
ATOM 732 N N . THR A 1 100 ? 12.613 5.663 -3.784 1.00 93.00 100 THR A N 1
ATOM 733 C CA . THR A 1 100 ? 13.293 4.751 -4.699 1.00 93.00 100 THR A CA 1
ATOM 734 C C . THR A 1 100 ? 14.743 5.184 -4.820 1.00 93.00 100 THR A C 1
ATOM 736 O O . THR A 1 100 ? 15.003 6.370 -5.033 1.00 93.00 100 THR A O 1
ATOM 739 N N . ARG A 1 101 ? 15.688 4.255 -4.695 1.00 90.75 101 ARG A N 1
ATOM 740 C CA . ARG A 1 101 ? 17.123 4.531 -4.809 1.00 90.75 101 ARG A CA 1
ATOM 741 C C . ARG A 1 101 ? 17.742 3.567 -5.806 1.00 90.75 101 ARG A C 1
ATOM 743 O O . ARG A 1 101 ? 17.601 2.357 -5.671 1.00 90.75 101 ARG A O 1
ATOM 750 N N . LEU A 1 102 ? 18.426 4.109 -6.804 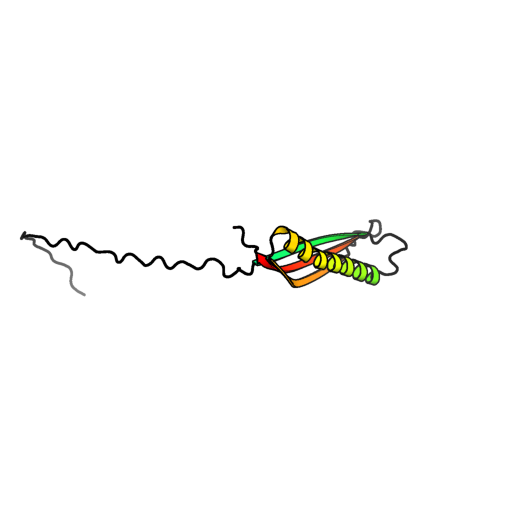1.00 87.25 102 LEU A N 1
ATOM 751 C CA . LEU A 1 102 ? 19.222 3.309 -7.723 1.00 87.25 102 LEU A CA 1
ATOM 752 C C . LEU A 1 102 ? 20.574 3.030 -7.070 1.00 87.25 102 LEU A C 1
ATOM 754 O O . LEU A 1 102 ? 21.252 3.970 -6.656 1.00 87.25 102 LEU A O 1
ATOM 758 N N . ASN A 1 103 ? 20.971 1.763 -6.979 1.00 75.69 103 ASN A N 1
ATOM 759 C CA . ASN A 1 103 ? 22.314 1.416 -6.534 1.00 75.69 103 ASN A CA 1
ATOM 760 C C . ASN A 1 103 ? 23.169 1.108 -7.763 1.00 75.69 103 ASN A C 1
ATOM 762 O O . ASN A 1 103 ? 23.059 0.045 -8.370 1.00 75.69 103 ASN A O 1
ATOM 766 N N . GLN A 1 104 ? 23.978 2.087 -8.160 1.00 65.31 104 GLN A N 1
ATOM 767 C CA . GLN A 1 104 ? 24.870 2.003 -9.310 1.00 65.31 104 GLN A CA 1
ATOM 768 C C . GLN A 1 104 ? 26.299 1.814 -8.788 1.00 65.31 104 GLN A C 1
ATOM 770 O O . GLN A 1 104 ? 27.061 2.765 -8.635 1.00 65.31 104 GLN A O 1
ATOM 775 N N . ARG A 1 105 ? 26.649 0.575 -8.429 1.00 59.84 105 ARG A N 1
ATOM 776 C CA . ARG A 1 105 ? 28.031 0.197 -8.109 1.00 59.84 105 ARG A CA 1
ATOM 777 C C . ARG A 1 105 ? 28.607 -0.539 -9.313 1.00 59.84 105 ARG A C 1
ATOM 779 O O . ARG A 1 105 ? 28.378 -1.723 -9.461 1.00 59.84 105 ARG A O 1
ATOM 786 N N . ASN A 1 106 ? 29.368 0.175 -10.140 1.00 57.88 106 ASN A N 1
ATOM 787 C CA . ASN A 1 106 ? 30.109 -0.326 -11.308 1.00 57.88 106 ASN A CA 1
ATOM 788 C C . ASN A 1 106 ? 29.264 -0.746 -12.528 1.00 57.88 106 ASN A C 1
ATOM 790 O O . ASN A 1 106 ? 28.177 -1.303 -12.411 1.00 57.88 106 ASN A O 1
ATOM 794 N N . HIS A 1 107 ? 29.799 -0.469 -13.722 1.00 59.75 107 HIS A N 1
ATOM 795 C CA . HIS A 1 107 ? 29.156 -0.749 -15.014 1.00 59.75 107 HIS A CA 1
ATOM 796 C C . HIS A 1 107 ? 28.955 -2.249 -15.302 1.00 59.75 107 HIS A C 1
ATOM 798 O O . HIS A 1 107 ? 28.092 -2.582 -16.107 1.00 59.75 107 HIS A O 1
ATOM 804 N N . ASP A 1 108 ? 29.682 -3.130 -14.607 1.00 63.25 108 ASP A N 1
ATOM 805 C CA . ASP A 1 108 ? 29.635 -4.587 -14.805 1.00 63.25 108 ASP A CA 1
ATOM 806 C C . ASP A 1 108 ? 28.749 -5.332 -13.789 1.00 63.25 108 ASP A C 1
ATOM 808 O O . ASP A 1 108 ? 28.645 -6.558 -13.841 1.00 63.25 108 ASP A O 1
ATOM 812 N N . GLN A 1 109 ? 28.119 -4.631 -12.837 1.00 68.31 109 GLN A N 1
ATOM 813 C CA . GLN A 1 109 ? 27.224 -5.260 -11.860 1.00 68.31 109 GLN A CA 1
ATOM 814 C C . GLN A 1 109 ? 25.757 -5.045 -12.223 1.00 68.31 109 GLN A C 1
ATOM 816 O O . GLN A 1 109 ? 25.348 -3.984 -12.700 1.00 68.31 109 GLN A O 1
ATOM 821 N N . GLN A 1 110 ? 24.949 -6.070 -11.950 1.00 74.06 110 GLN A N 1
ATOM 822 C CA . GLN A 1 110 ? 23.504 -6.016 -12.108 1.00 74.06 110 GLN A CA 1
ATOM 823 C C . GLN A 1 110 ? 22.931 -4.846 -11.299 1.00 74.06 110 GLN A C 1
ATOM 825 O O . GLN A 1 110 ? 23.119 -4.752 -10.085 1.00 74.06 110 GLN A O 1
ATOM 830 N N . GLN A 1 111 ? 22.241 -3.939 -11.989 1.00 84.19 111 GLN A N 1
ATOM 831 C CA . GLN A 1 111 ? 21.651 -2.760 -11.370 1.00 84.19 111 GLN A CA 1
ATOM 832 C C . GLN A 1 111 ? 20.332 -3.127 -10.690 1.00 84.19 111 GLN A C 1
ATOM 834 O O . GLN A 1 111 ? 19.472 -3.791 -11.279 1.00 84.19 111 GLN A O 1
ATOM 839 N N . PHE A 1 112 ? 20.160 -2.645 -9.460 1.00 87.81 112 PHE A N 1
ATOM 840 C CA . PHE A 1 112 ? 18.933 -2.812 -8.690 1.00 87.81 112 PHE A CA 1
ATOM 841 C C . PHE A 1 112 ? 18.337 -1.457 -8.335 1.00 87.81 112 PHE A C 1
ATOM 843 O O . PHE A 1 112 ? 19.036 -0.516 -7.935 1.00 87.81 112 PHE A O 1
ATOM 850 N N . LEU A 1 113 ? 17.015 -1.381 -8.443 1.00 90.31 113 LEU A N 1
ATOM 851 C CA . LEU A 1 113 ? 16.236 -0.320 -7.840 1.00 90.31 113 LEU A CA 1
ATOM 852 C C . LEU A 1 113 ? 15.781 -0.778 -6.455 1.00 90.31 113 LEU A C 1
ATOM 854 O O . LEU A 1 113 ? 14.958 -1.685 -6.330 1.00 90.31 113 LEU A O 1
ATOM 858 N N . HIS A 1 114 ? 16.301 -0.125 -5.425 1.00 93.50 114 HIS A N 1
ATOM 859 C CA . HIS A 1 114 ? 15.824 -0.283 -4.059 1.00 93.50 114 HIS A CA 1
ATOM 860 C C . HIS A 1 114 ? 14.561 0.555 -3.870 1.00 93.50 114 HIS A C 1
ATOM 862 O O . HIS A 1 114 ? 14.509 1.727 -4.261 1.00 93.50 114 HIS A O 1
ATOM 868 N N . LEU A 1 115 ? 13.537 -0.056 -3.291 1.00 94.94 115 LEU A N 1
ATOM 869 C CA . LEU A 1 115 ? 12.227 0.525 -3.051 1.00 94.94 115 LEU A CA 1
ATOM 870 C C . LEU A 1 115 ? 11.943 0.444 -1.559 1.00 94.94 115 LEU A C 1
ATOM 872 O O . LEU A 1 115 ? 11.847 -0.647 -1.002 1.00 94.94 115 LEU A O 1
ATOM 876 N N . ASN A 1 116 ? 11.756 1.600 -0.934 1.00 96.69 116 ASN A N 1
ATOM 877 C CA . ASN A 1 116 ? 11.515 1.691 0.496 1.00 96.69 116 ASN A CA 1
ATOM 878 C C . ASN A 1 116 ? 10.184 2.408 0.706 1.00 96.69 116 ASN A C 1
ATOM 880 O O . ASN A 1 116 ? 10.008 3.546 0.260 1.00 96.69 116 ASN A O 1
ATOM 884 N N . GLY A 1 117 ? 9.248 1.742 1.374 1.00 96.75 117 GLY A N 1
ATOM 885 C CA . GLY A 1 117 ? 7.944 2.280 1.735 1.00 96.75 117 GLY A CA 1
ATOM 886 C C . GLY A 1 117 ? 7.765 2.319 3.247 1.00 96.75 117 GLY A C 1
ATOM 887 O O . GLY A 1 117 ? 8.173 1.395 3.937 1.00 96.75 117 GLY A O 1
ATOM 888 N N . ASN A 1 118 ? 7.133 3.367 3.763 1.00 97.75 118 ASN A N 1
ATOM 889 C CA . ASN A 1 118 ? 6.732 3.452 5.163 1.00 97.75 118 ASN A CA 1
ATOM 890 C C . ASN A 1 118 ? 5.263 3.874 5.251 1.00 97.75 118 ASN A C 1
ATOM 892 O O . ASN A 1 118 ? 4.928 5.030 4.961 1.00 97.75 118 ASN A O 1
ATOM 896 N N . ALA A 1 119 ? 4.405 2.940 5.648 1.00 97.94 119 ALA A N 1
ATOM 897 C CA . ALA A 1 119 ? 2.977 3.141 5.836 1.00 97.94 119 ALA A CA 1
ATOM 898 C C . ALA A 1 119 ? 2.640 3.287 7.323 1.00 97.94 119 ALA A C 1
ATOM 900 O O . ALA A 1 119 ? 3.147 2.549 8.161 1.00 97.94 119 ALA A O 1
ATOM 901 N N . GLN A 1 120 ? 1.760 4.229 7.643 1.00 98.19 120 GLN A N 1
ATOM 902 C CA . GLN A 1 120 ? 1.197 4.411 8.975 1.00 98.19 120 GLN A CA 1
ATOM 903 C C . GLN A 1 120 ? -0.306 4.202 8.901 1.00 98.19 120 GLN A C 1
ATOM 905 O O . GLN A 1 120 ? -0.982 4.798 8.058 1.00 98.19 120 GLN A O 1
ATOM 910 N N . PHE A 1 121 ? -0.819 3.382 9.805 1.00 98.12 121 PHE A N 1
ATOM 911 C CA . PHE A 1 121 ? -2.229 3.064 9.925 1.00 98.12 121 PHE A CA 1
ATOM 912 C C . PHE A 1 121 ? -2.725 3.482 11.300 1.00 98.12 121 PHE A C 1
ATOM 914 O O . PHE A 1 121 ? -2.051 3.253 12.298 1.00 98.12 121 PHE A O 1
ATOM 921 N N . ALA A 1 122 ? -3.911 4.071 11.351 1.00 97.50 122 ALA A N 1
ATOM 922 C CA . ALA A 1 122 ? -4.667 4.218 12.582 1.00 97.50 122 ALA A CA 1
ATOM 923 C C . ALA A 1 122 ? -5.685 3.078 12.643 1.00 97.50 122 ALA A C 1
ATOM 925 O O . ALA A 1 122 ? -6.488 2.926 11.717 1.00 97.50 122 ALA A O 1
ATOM 926 N N . ILE A 1 123 ? -5.640 2.290 13.714 1.00 96.69 123 ILE A N 1
ATOM 927 C CA . ILE A 1 123 ? -6.576 1.196 13.962 1.00 96.69 123 ILE A CA 1
ATOM 928 C C . ILE A 1 123 ? -7.303 1.399 15.284 1.00 96.69 123 ILE A C 1
ATOM 930 O O . ILE A 1 123 ? -6.777 2.023 16.202 1.00 96.69 123 ILE A O 1
ATOM 934 N N . THR A 1 124 ? -8.486 0.816 15.399 1.00 95.81 124 THR A N 1
ATOM 935 C CA . THR A 1 124 ? -9.093 0.532 16.702 1.00 95.81 124 THR A CA 1
ATOM 936 C C . THR A 1 124 ? -8.956 -0.953 16.981 1.00 95.81 124 THR A C 1
ATOM 938 O O . THR A 1 124 ? -9.208 -1.764 16.090 1.00 95.81 124 THR A O 1
ATOM 941 N N . LEU A 1 125 ? -8.534 -1.326 18.187 1.00 93.00 125 LEU A N 1
ATOM 942 C CA . LEU A 1 125 ? -8.419 -2.737 18.558 1.00 93.00 125 LEU A CA 1
ATOM 943 C C . LEU A 1 125 ? -9.807 -3.357 18.739 1.00 93.00 125 LEU A C 1
ATOM 945 O O . LEU A 1 125 ? -10.745 -2.683 19.176 1.00 93.00 125 LEU A O 1
ATOM 949 N N . ARG A 1 126 ? -9.934 -4.643 18.402 1.00 90.12 126 ARG A N 1
ATOM 950 C CA . ARG A 1 126 ? -11.089 -5.445 18.823 1.00 90.12 126 ARG A CA 1
ATOM 951 C C . ARG A 1 126 ? -11.022 -5.630 20.337 1.00 90.12 126 ARG A C 1
ATOM 953 O O . ARG A 1 126 ? -9.933 -5.843 20.871 1.00 90.12 126 ARG A O 1
ATOM 960 N N . ASP A 1 127 ? -12.167 -5.552 21.013 1.00 81.94 127 ASP A N 1
ATOM 961 C CA . ASP A 1 127 ? -12.237 -5.941 22.422 1.00 81.94 127 ASP A CA 1
ATOM 962 C C . ASP A 1 127 ? -11.823 -7.413 22.519 1.00 81.94 127 ASP A C 1
ATOM 964 O O . ASP A 1 127 ? -12.461 -8.305 21.955 1.00 81.94 127 ASP A O 1
ATOM 968 N N . THR A 1 128 ? -10.700 -7.647 23.190 1.00 64.44 128 THR A N 1
ATOM 969 C CA . THR A 1 128 ? -10.270 -8.985 23.590 1.00 64.44 128 THR A CA 1
ATOM 970 C C . THR A 1 128 ? -10.958 -9.248 24.921 1.00 64.44 128 THR A C 1
ATOM 972 O O . THR A 1 128 ? -10.441 -8.885 25.972 1.00 64.44 128 THR A O 1
ATOM 975 N N . GLY A 1 129 ? -12.208 -9.716 24.835 1.00 49.34 129 GLY A N 1
ATOM 976 C CA . GLY A 1 129 ? -13.012 -10.101 25.998 1.00 49.34 129 GLY A CA 1
ATOM 977 C C . GLY A 1 129 ? -12.360 -11.200 26.823 1.00 49.34 129 GLY A C 1
ATOM 978 O O . GLY A 1 129 ? -11.658 -12.047 26.223 1.00 49.34 129 GLY A O 1
#

Sequence (129 aa):
MYRKATTAFAMTALITAALGLTSVSPRGEARSLATSASAIVNVNVSFDMQMPLAGDEVKTLSDAQTSGRKMIYRQAVTECPVLLETIAATCRLTRLNVSTRLNQRNHDQQQFLHLNGNAQFAITLRDTG

pLDDT: mean 77.5, std 20.23, range [37.59, 98.19]

Nearest PDB structures (foldseek):
  6pnp-assembly1_B  TM=4.263E-01  e=1.432E-01  Rattus norvegicus
  8pk0-assembly1_f  TM=3.127E-01  e=1.024E-01  Homo sapiens
  8zfk-assembly1_A  TM=5.884E-01  e=2.101E+00  Caenorhabditis elegans
  8xt0-assembly1_Lv  TM=3.248E-01  e=3.429E-01  Homo sapiens
  6usf-assembly1_D  TM=5.838E-01  e=2.939E+00  Homo sapiens

Radius of gyration: 35.03 Å; Cα contacts (8 Å, |Δi|>4): 157; chains: 1; bounding box: 48×53×104 Å

Secondary structure (DSSP, 8-state):
------------------------------------S--EEEEEEEEEEEEE--STT-S-HHHHHHHHHHHHHHHHHHHHHHHHHHTEEEEEEEEEEEEEEEE---TTSPPEEEEEEEEEEEEEE----